Protein AF-A0A7C9FBE6-F1 (afdb_monomer)

Radius of gyration: 17.7 Å; Cα contacts (8 Å, |Δi|>4): 131; chains: 1; bounding box: 49×20×44 Å

pLDDT: mean 94.02, std 6.05, range [54.59, 97.69]

Sequence (107 aa):
MNYTTMEVFAGTSFEKAAAKAKGLAAQTNGTVEFRFNGVTVRVLDDTDLDHLHRDYNNQSYLGWKIVGPRPMPAYPPSLQRKLDKAKLDRQKIREQEYAEYLARTYL

Structure (mmCIF, N/CA/C/O backbone):
data_AF-A0A7C9FBE6-F1
#
_entry.id   AF-A0A7C9FBE6-F1
#
loop_
_atom_site.group_PDB
_atom_site.id
_atom_site.type_symbol
_atom_site.label_atom_id
_atom_site.label_alt_id
_atom_site.label_comp_id
_atom_site.label_asym_id
_atom_site.label_entity_id
_atom_site.label_seq_id
_atom_site.pdbx_PDB_ins_code
_atom_site.Cartn_x
_atom_site.Cartn_y
_atom_site.Cartn_z
_atom_site.occupancy
_atom_site.B_iso_or_equiv
_atom_site.auth_seq_id
_atom_site.auth_comp_id
_atom_site.auth_asym_id
_atom_site.auth_atom_id
_atom_site.pdbx_PDB_model_num
ATOM 1 N N . MET A 1 1 ? -17.009 11.138 13.372 1.00 61.66 1 MET A N 1
ATOM 2 C CA . MET A 1 1 ? -15.972 10.085 13.316 1.00 61.66 1 MET A CA 1
ATOM 3 C C . MET A 1 1 ? -14.750 10.611 14.036 1.00 61.66 1 MET A C 1
ATOM 5 O O . MET A 1 1 ? -14.288 11.685 13.669 1.00 61.66 1 MET A O 1
ATOM 9 N N . ASN A 1 2 ? -14.277 9.906 15.063 1.00 78.00 2 ASN A N 1
ATOM 10 C CA . ASN A 1 2 ? -13.028 10.253 15.737 1.00 78.00 2 ASN A CA 1
ATOM 11 C C . ASN A 1 2 ? -11.856 9.853 14.838 1.00 78.00 2 ASN A C 1
ATOM 13 O O . ASN A 1 2 ? -11.802 8.713 14.375 1.00 78.00 2 ASN A O 1
ATOM 17 N N . TYR A 1 3 ? -10.955 10.797 14.576 1.00 82.69 3 TYR A N 1
ATOM 18 C CA . TYR A 1 3 ? -9.724 10.568 13.827 1.00 82.69 3 TYR A CA 1
ATOM 19 C C . TYR A 1 3 ? -8.539 10.723 14.770 1.00 82.69 3 TYR A C 1
ATOM 21 O O . TYR A 1 3 ? -8.416 11.735 15.459 1.00 82.69 3 TYR A O 1
ATOM 29 N N . THR A 1 4 ? -7.670 9.719 14.798 1.00 91.81 4 THR A N 1
ATOM 30 C CA . THR A 1 4 ? -6.447 9.739 15.602 1.00 91.81 4 THR A CA 1
ATOM 31 C C . THR A 1 4 ? -5.255 9.517 14.690 1.00 91.81 4 THR A C 1
ATOM 33 O O . THR A 1 4 ? -5.201 8.531 13.961 1.00 91.81 4 THR A O 1
ATOM 36 N N . THR A 1 5 ? -4.284 10.420 14.733 1.00 93.94 5 THR A N 1
ATOM 37 C CA . THR A 1 5 ? -3.034 10.246 13.990 1.00 93.94 5 THR A CA 1
ATOM 38 C C . THR A 1 5 ? -2.036 9.485 14.852 1.00 93.94 5 THR A C 1
ATOM 40 O O . THR A 1 5 ? -1.843 9.816 16.020 1.00 93.94 5 THR A O 1
ATOM 43 N N . MET A 1 6 ? -1.396 8.468 14.282 1.00 94.81 6 MET A N 1
ATOM 44 C CA . MET A 1 6 ? -0.332 7.702 14.923 1.00 94.81 6 MET A CA 1
ATOM 45 C C . MET A 1 6 ? 0.995 7.957 14.204 1.00 94.81 6 MET A C 1
ATOM 47 O O . MET A 1 6 ? 1.093 7.831 12.983 1.00 94.81 6 MET A O 1
ATOM 51 N N . GLU A 1 7 ? 2.037 8.270 14.970 1.00 93.88 7 GLU A N 1
ATOM 52 C CA . GLU A 1 7 ? 3.398 8.358 14.446 1.00 93.88 7 GLU A CA 1
ATOM 53 C C . GLU A 1 7 ? 4.023 6.966 14.288 1.00 93.88 7 GLU A C 1
ATOM 55 O O . GLU A 1 7 ? 3.856 6.082 15.137 1.00 93.88 7 GLU A O 1
ATOM 60 N N . VAL A 1 8 ? 4.769 6.777 13.197 1.00 93.31 8 VAL A N 1
ATOM 61 C CA . VAL A 1 8 ? 5.537 5.556 12.938 1.00 93.31 8 VAL A CA 1
ATOM 62 C C . VAL A 1 8 ? 7.018 5.887 12.961 1.00 93.31 8 VAL A C 1
ATOM 64 O O . VAL A 1 8 ? 7.503 6.680 12.156 1.00 93.31 8 VAL A O 1
ATOM 67 N N . PHE A 1 9 ? 7.740 5.248 13.876 1.00 89.31 9 PHE A N 1
ATOM 68 C CA . PHE A 1 9 ? 9.181 5.418 14.004 1.00 89.31 9 PHE A CA 1
ATOM 69 C C . PHE A 1 9 ? 9.937 4.645 12.922 1.00 89.31 9 PHE A C 1
ATOM 71 O O . PHE A 1 9 ? 9.510 3.568 12.487 1.00 89.31 9 PHE A O 1
ATOM 78 N N . ALA A 1 10 ? 11.101 5.171 12.537 1.00 87.56 10 ALA A N 1
ATOM 79 C CA . ALA A 1 10 ? 12.020 4.492 11.632 1.00 87.56 10 ALA A CA 1
ATOM 80 C C . ALA A 1 10 ? 12.369 3.083 12.150 1.00 87.56 10 ALA A C 1
ATOM 82 O O . ALA A 1 10 ? 12.531 2.871 13.350 1.00 87.56 10 ALA A O 1
ATOM 83 N N . GLY A 1 11 ? 12.453 2.110 11.240 1.00 89.19 11 GLY A N 1
ATOM 84 C CA . GLY A 1 11 ? 12.700 0.702 11.578 1.00 89.19 11 GLY A CA 1
ATOM 85 C C . GLY A 1 11 ? 11.454 -0.096 11.987 1.00 89.19 11 GLY A C 1
ATOM 86 O O . GLY A 1 11 ? 11.538 -1.314 12.146 1.00 89.19 11 GLY A O 1
ATOM 87 N N . THR A 1 12 ? 10.285 0.539 12.112 1.00 94.62 12 THR A N 1
ATOM 88 C CA . THR A 1 12 ? 9.019 -0.181 12.323 1.00 94.62 12 THR A CA 1
ATOM 89 C C . THR A 1 12 ? 8.571 -0.844 11.020 1.00 94.62 12 THR A C 1
ATOM 91 O O . THR A 1 12 ? 8.510 -0.184 9.984 1.00 94.62 12 THR A O 1
ATOM 94 N N . SER A 1 13 ? 8.232 -2.137 11.060 1.00 96.19 13 SER A N 1
ATOM 95 C CA . SER A 1 13 ? 7.643 -2.819 9.899 1.00 96.19 13 SER A CA 1
ATOM 96 C C . SER A 1 13 ? 6.196 -2.374 9.671 1.00 96.19 13 SER A C 1
ATOM 98 O O . SER A 1 13 ? 5.523 -1.909 10.599 1.00 96.19 13 SER A O 1
ATOM 100 N N . PHE A 1 14 ? 5.703 -2.528 8.442 1.00 96.44 14 PHE A N 1
ATOM 101 C CA . PHE A 1 14 ? 4.336 -2.142 8.098 1.00 96.44 14 PHE A CA 1
ATOM 102 C C . PHE A 1 14 ? 3.309 -2.897 8.951 1.00 96.44 14 PHE A C 1
ATOM 104 O O . PHE A 1 14 ? 2.386 -2.292 9.490 1.00 96.44 14 PHE A O 1
ATOM 111 N N . GLU A 1 15 ? 3.504 -4.201 9.137 1.00 96.81 15 GLU A N 1
ATOM 112 C CA . GLU A 1 15 ? 2.595 -5.075 9.878 1.00 96.81 15 GLU A CA 1
ATOM 113 C C . GLU A 1 15 ? 2.496 -4.656 11.346 1.00 96.81 15 GLU A C 1
ATOM 115 O O . GLU A 1 15 ? 1.400 -4.566 11.897 1.00 96.81 15 GLU A O 1
ATOM 120 N N . LYS A 1 16 ? 3.634 -4.322 11.973 1.00 96.75 16 LYS A N 1
ATOM 121 C CA . LYS A 1 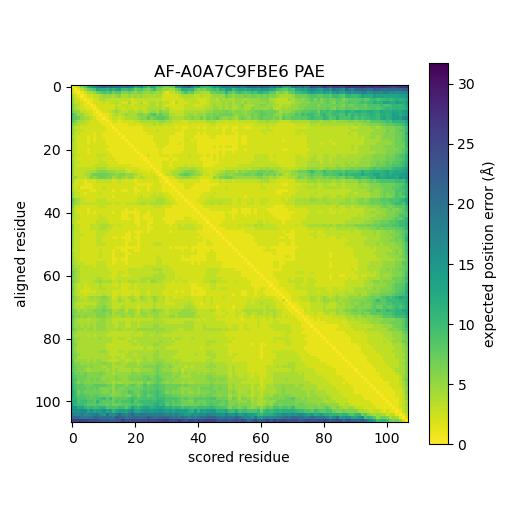16 ? 3.666 -3.822 13.355 1.00 96.75 16 LYS A CA 1
ATOM 122 C C . LYS A 1 16 ? 2.944 -2.484 13.485 1.00 96.75 16 LYS A C 1
ATOM 124 O O . LYS A 1 16 ? 2.182 -2.297 14.435 1.00 96.75 16 LYS A O 1
ATOM 129 N N . ALA A 1 17 ? 3.163 -1.564 12.544 1.00 97.19 17 ALA A N 1
ATOM 130 C CA . ALA A 1 17 ? 2.471 -0.278 12.529 1.00 97.19 17 ALA A CA 1
ATOM 131 C C . ALA A 1 17 ? 0.953 -0.466 12.355 1.00 97.19 17 ALA A C 1
ATOM 133 O O . ALA A 1 17 ? 0.173 0.075 13.136 1.00 97.19 17 ALA A O 1
ATOM 134 N N . ALA A 1 18 ? 0.530 -1.293 11.398 1.00 97.38 18 ALA A N 1
ATOM 135 C CA . ALA A 1 18 ? -0.879 -1.559 11.128 1.00 97.38 18 ALA A CA 1
ATOM 136 C C . ALA A 1 18 ? -1.588 -2.247 12.310 1.00 97.38 18 ALA A C 1
ATOM 138 O O . ALA A 1 18 ? -2.682 -1.833 12.693 1.00 97.38 18 ALA A O 1
ATOM 139 N N . ALA A 1 19 ? -0.947 -3.233 12.946 1.00 97.44 19 ALA A N 1
ATOM 140 C CA . ALA A 1 19 ? -1.481 -3.895 14.137 1.00 97.44 19 ALA A CA 1
ATOM 141 C C . ALA A 1 19 ? -1.636 -2.923 15.318 1.00 97.44 19 ALA A C 1
ATOM 143 O O . ALA A 1 19 ? -2.671 -2.916 15.987 1.00 97.44 19 ALA A O 1
ATOM 144 N N . LYS A 1 20 ? -0.641 -2.052 15.543 1.00 96.62 20 LYS A N 1
ATOM 145 C CA . LYS A 1 20 ? -0.717 -1.007 16.573 1.00 96.62 20 LYS A CA 1
ATOM 146 C C . LYS A 1 20 ? -1.855 -0.022 16.291 1.00 96.62 20 LYS A C 1
ATOM 148 O O . LYS A 1 20 ? -2.617 0.296 17.202 1.00 96.62 20 LYS A O 1
ATOM 153 N N . ALA A 1 21 ? -2.004 0.416 15.041 1.00 96.88 21 ALA A N 1
ATOM 154 C CA . ALA A 1 21 ? -3.084 1.308 14.629 1.00 96.88 21 ALA A CA 1
ATOM 155 C C . ALA A 1 21 ? -4.467 0.677 14.847 1.00 96.88 21 ALA A C 1
ATOM 157 O O . ALA A 1 21 ? -5.357 1.341 15.366 1.00 96.88 21 ALA A O 1
ATOM 158 N N . LYS A 1 22 ? -4.632 -0.614 14.534 1.00 96.75 22 LYS A N 1
ATOM 159 C CA . LYS A 1 22 ? -5.877 -1.357 14.784 1.00 96.75 22 LYS A CA 1
ATOM 160 C C . LYS A 1 22 ? -6.217 -1.437 16.274 1.00 96.75 22 LYS A C 1
ATOM 162 O O . LYS A 1 22 ? -7.356 -1.192 16.659 1.00 96.75 22 LYS A O 1
ATOM 167 N N . GLY A 1 23 ? -5.221 -1.712 17.119 1.00 95.88 23 GLY A N 1
ATOM 168 C CA . GLY A 1 23 ? -5.395 -1.707 18.575 1.00 95.88 23 GLY A CA 1
ATOM 169 C C . GLY A 1 23 ? -5.833 -0.342 19.116 1.00 95.88 23 GLY A C 1
ATOM 170 O O . GLY A 1 23 ? -6.729 -0.272 19.952 1.00 95.88 23 GLY A O 1
ATOM 171 N N . LEU A 1 24 ? -5.255 0.747 18.601 1.00 95.56 24 LEU A N 1
ATOM 172 C CA . LEU A 1 24 ? -5.663 2.112 18.955 1.00 95.56 24 LEU A CA 1
ATOM 173 C C . LEU A 1 24 ? -7.071 2.450 18.444 1.00 95.56 24 LEU A C 1
ATOM 175 O O . LEU A 1 24 ? -7.842 3.067 19.173 1.00 95.56 24 LEU A O 1
ATOM 179 N N . ALA A 1 25 ? -7.426 2.017 17.232 1.00 95.44 25 ALA A N 1
ATOM 180 C CA . ALA A 1 25 ? -8.750 2.234 16.649 1.00 95.44 25 ALA A CA 1
ATOM 181 C C . ALA A 1 25 ? -9.860 1.587 17.493 1.00 95.44 25 ALA A C 1
ATOM 183 O O . ALA A 1 25 ? -10.896 2.209 17.727 1.00 95.44 25 ALA A O 1
ATOM 184 N N . ALA A 1 26 ? -9.605 0.385 18.023 1.00 94.25 26 ALA A N 1
ATOM 185 C CA . ALA A 1 26 ? -10.513 -0.302 18.940 1.00 94.25 26 ALA A CA 1
ATOM 186 C C . ALA A 1 26 ? -10.695 0.447 20.274 1.00 94.25 26 ALA A C 1
ATOM 188 O O . ALA A 1 26 ? -11.784 0.444 20.841 1.00 94.25 26 ALA A O 1
ATOM 189 N N . GLN A 1 27 ? -9.653 1.122 20.774 1.00 93.31 27 GLN A N 1
ATOM 190 C CA . GLN A 1 27 ? -9.724 1.902 22.017 1.00 93.31 27 GLN A CA 1
ATOM 191 C C . GLN A 1 27 ? -10.476 3.225 21.842 1.00 93.31 27 GLN A C 1
ATOM 193 O O . GLN A 1 27 ? -11.203 3.647 22.738 1.00 93.31 27 GLN A O 1
ATOM 198 N N . THR A 1 28 ? -10.293 3.896 20.704 1.00 90.19 28 THR A N 1
ATOM 199 C CA . THR A 1 28 ? -10.881 5.221 20.445 1.00 90.19 28 THR A CA 1
ATOM 200 C C . THR A 1 28 ? -12.238 5.161 19.746 1.00 90.19 28 THR A C 1
ATOM 202 O O . THR A 1 28 ? -12.865 6.210 19.556 1.00 90.19 28 THR A O 1
ATOM 205 N N . ASN A 1 29 ? -12.690 3.955 19.371 1.00 88.25 29 ASN A N 1
ATOM 206 C CA . ASN A 1 29 ? -13.869 3.709 18.540 1.00 88.25 29 ASN A CA 1
ATOM 207 C C . ASN A 1 29 ? -13.875 4.630 17.302 1.00 88.25 29 ASN A C 1
ATOM 209 O O . ASN A 1 29 ? -14.816 5.390 17.047 1.00 88.25 29 ASN A O 1
ATOM 213 N N . GLY A 1 30 ? -12.742 4.652 16.597 1.00 92.31 30 GLY A N 1
ATOM 214 C CA . GLY A 1 30 ? -12.442 5.642 15.568 1.00 92.31 30 GLY A CA 1
ATOM 215 C C . GLY A 1 30 ? -11.524 5.119 14.472 1.00 92.31 30 GLY A C 1
ATOM 216 O O . GLY A 1 30 ? -11.142 3.954 14.441 1.00 92.31 30 GLY A O 1
ATOM 217 N N . THR A 1 31 ? -11.173 5.999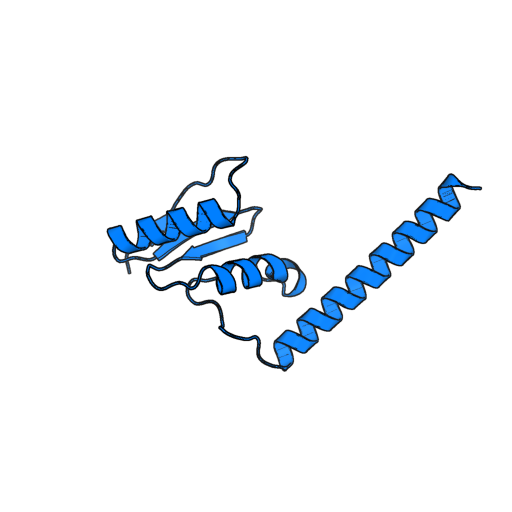 13.537 1.00 95.56 31 THR A N 1
ATOM 218 C CA . THR A 1 31 ? -10.193 5.702 12.488 1.00 95.56 31 THR A CA 1
ATOM 219 C C . THR A 1 31 ? -8.823 6.198 12.919 1.00 95.56 31 THR A C 1
ATOM 221 O O . THR A 1 31 ? -8.652 7.377 13.237 1.00 95.56 31 THR A O 1
ATOM 224 N N . VAL A 1 32 ? -7.835 5.311 12.880 1.00 97.00 32 VAL A N 1
ATOM 225 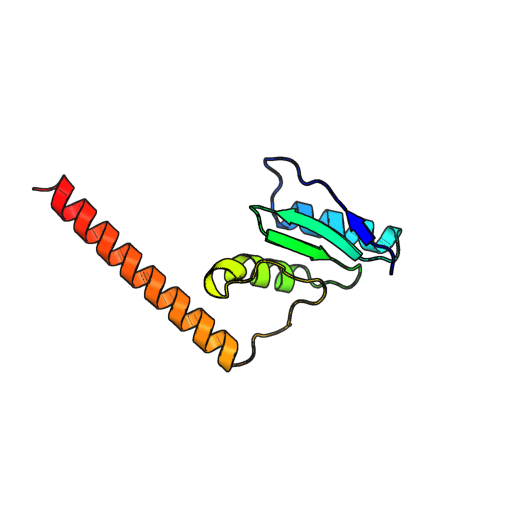C CA . VAL A 1 32 ? -6.433 5.669 13.076 1.00 97.00 32 VAL A CA 1
ATOM 226 C C . VAL A 1 32 ? -5.770 5.857 11.721 1.00 97.00 32 VAL A C 1
ATOM 228 O O . VAL A 1 32 ? -5.898 5.013 10.833 1.00 97.00 32 VAL A O 1
ATOM 231 N N . GLU A 1 33 ? -5.060 6.966 11.555 1.00 97.25 33 GLU A N 1
ATOM 232 C CA . GLU A 1 33 ? -4.290 7.272 10.354 1.00 97.25 33 GLU A CA 1
ATOM 233 C C . GLU A 1 33 ? -2.798 7.333 10.685 1.00 97.25 33 GLU A C 1
ATOM 235 O O . GLU A 1 33 ? -2.394 7.908 11.694 1.00 97.25 33 GLU A O 1
ATOM 240 N N . PHE A 1 34 ? -1.962 6.757 9.826 1.00 96.75 34 PHE A N 1
ATOM 241 C CA . PHE A 1 34 ? -0.515 6.916 9.907 1.00 96.75 34 PHE A CA 1
ATOM 242 C C . PHE A 1 34 ? 0.113 7.017 8.523 1.00 96.75 34 PHE A C 1
ATOM 244 O O . PHE A 1 34 ? -0.463 6.591 7.522 1.00 96.75 34 PHE A O 1
ATOM 251 N N . ARG A 1 35 ? 1.323 7.574 8.457 1.00 96.50 35 ARG A N 1
ATOM 252 C CA . ARG A 1 35 ? 2.089 7.669 7.213 1.00 96.50 35 ARG A CA 1
ATOM 253 C C . ARG A 1 35 ? 3.210 6.639 7.208 1.00 96.50 35 ARG A C 1
ATOM 255 O O . ARG A 1 35 ? 3.985 6.567 8.155 1.00 96.50 35 ARG A O 1
ATOM 262 N N . PHE A 1 36 ? 3.317 5.868 6.130 1.00 95.81 36 PHE A N 1
ATOM 263 C CA . PHE A 1 36 ? 4.327 4.823 5.978 1.00 95.81 36 PHE A CA 1
ATOM 264 C C . PHE A 1 36 ? 4.957 4.892 4.587 1.00 95.81 36 PHE A C 1
ATOM 266 O O . PHE A 1 36 ? 4.271 4.729 3.577 1.00 95.81 36 PHE A O 1
ATOM 273 N N . ASN A 1 37 ? 6.260 5.184 4.518 1.00 92.31 37 ASN A N 1
ATOM 274 C CA . ASN A 1 37 ? 7.002 5.385 3.263 1.00 92.31 37 ASN A CA 1
ATOM 275 C C . ASN A 1 37 ? 6.280 6.320 2.270 1.00 92.31 37 ASN A C 1
ATOM 277 O O . ASN A 1 37 ? 6.178 6.043 1.076 1.00 92.31 37 ASN A O 1
ATOM 281 N N . GLY A 1 38 ? 5.723 7.421 2.781 1.00 91.31 38 GLY A N 1
ATOM 282 C CA . GLY A 1 38 ? 5.022 8.424 1.976 1.00 91.31 38 GLY A CA 1
ATOM 283 C C . GLY A 1 38 ? 3.565 8.099 1.623 1.00 91.31 38 GLY A C 1
ATOM 284 O O . GLY A 1 38 ? 2.905 8.975 1.065 1.00 91.31 38 GLY A O 1
ATOM 285 N N . VAL A 1 39 ? 3.052 6.919 1.985 1.00 96.19 39 VAL A N 1
ATOM 286 C CA . VAL A 1 39 ? 1.653 6.497 1.791 1.00 96.19 39 VAL A CA 1
ATOM 287 C C . VAL A 1 39 ? 0.859 6.721 3.074 1.00 96.19 39 VAL A C 1
ATOM 289 O O . VAL A 1 39 ? 1.340 6.400 4.160 1.00 96.19 39 VAL A O 1
ATOM 292 N N . THR A 1 40 ? -0.351 7.258 2.959 1.00 97.25 40 THR A N 1
ATOM 293 C CA . THR A 1 40 ? -1.280 7.378 4.087 1.00 97.25 40 THR A CA 1
ATOM 294 C C . THR A 1 40 ? -2.043 6.069 4.268 1.00 97.25 40 THR A C 1
ATOM 296 O O . THR A 1 40 ? -2.636 5.545 3.327 1.00 97.25 40 THR A O 1
ATOM 299 N N . VAL A 1 41 ? -2.049 5.537 5.481 1.00 97.50 41 VAL A N 1
ATOM 300 C CA . VAL A 1 41 ? -2.703 4.280 5.836 1.00 97.50 41 VAL A CA 1
ATOM 301 C C . VAL A 1 41 ? -3.777 4.585 6.861 1.00 97.50 41 VAL A C 1
ATOM 303 O O . VAL A 1 41 ? -3.495 5.202 7.886 1.00 97.50 41 VAL A O 1
ATOM 306 N N . ARG A 1 42 ? -5.005 4.157 6.584 1.00 97.50 42 ARG A N 1
ATOM 307 C CA . ARG A 1 42 ? -6.140 4.281 7.501 1.00 97.50 42 ARG A CA 1
ATOM 308 C C . ARG A 1 42 ? -6.525 2.910 8.019 1.00 97.50 42 ARG A C 1
ATOM 310 O O . ARG A 1 42 ? -6.545 1.953 7.250 1.00 97.50 42 ARG A O 1
ATOM 317 N N . VAL A 1 43 ? -6.846 2.829 9.302 1.00 97.31 43 VAL A N 1
ATOM 318 C CA . VAL A 1 43 ? -7.177 1.581 9.990 1.00 97.31 43 VAL A CA 1
ATOM 319 C C . VAL A 1 43 ? -8.354 1.820 10.936 1.00 97.31 43 VAL A C 1
ATOM 321 O O . VAL A 1 43 ? -8.376 2.800 11.677 1.00 97.31 43 VAL A O 1
ATOM 324 N N . LEU A 1 44 ? -9.337 0.932 10.874 1.00 96.75 44 LEU A N 1
ATOM 325 C CA . LEU A 1 44 ? -10.443 0.767 11.813 1.00 96.75 44 LEU A CA 1
ATOM 326 C C . LEU A 1 44 ? -10.182 -0.465 12.691 1.00 96.75 44 LEU A C 1
ATOM 328 O O . LEU A 1 44 ? -9.288 -1.269 12.418 1.00 96.75 44 LEU A O 1
ATOM 332 N N . ASP A 1 45 ? -10.989 -0.633 13.732 1.00 95.69 45 ASP A N 1
ATOM 333 C CA . ASP A 1 45 ? -10.986 -1.817 14.593 1.00 95.69 45 ASP A CA 1
ATOM 334 C C . ASP A 1 45 ? -11.360 -3.107 13.837 1.00 95.69 45 ASP A C 1
ATOM 336 O O . ASP A 1 45 ? -10.843 -4.179 14.152 1.00 95.69 45 ASP A O 1
ATOM 340 N N . ASP A 1 46 ? -12.192 -2.995 12.799 1.00 95.62 46 ASP A N 1
ATOM 341 C CA . ASP A 1 46 ? -12.642 -4.086 11.930 1.00 95.62 46 ASP A CA 1
ATOM 342 C C . ASP A 1 46 ? -11.753 -4.310 10.690 1.00 95.62 46 ASP A C 1
ATOM 344 O O . ASP A 1 46 ? -11.980 -5.253 9.931 1.00 95.62 46 ASP A O 1
ATOM 348 N N . THR A 1 47 ? -10.707 -3.500 10.479 1.00 96.88 47 THR A N 1
ATOM 349 C CA . THR A 1 47 ? -9.871 -3.591 9.272 1.00 96.88 47 THR A CA 1
ATOM 350 C C . THR A 1 47 ? -9.150 -4.9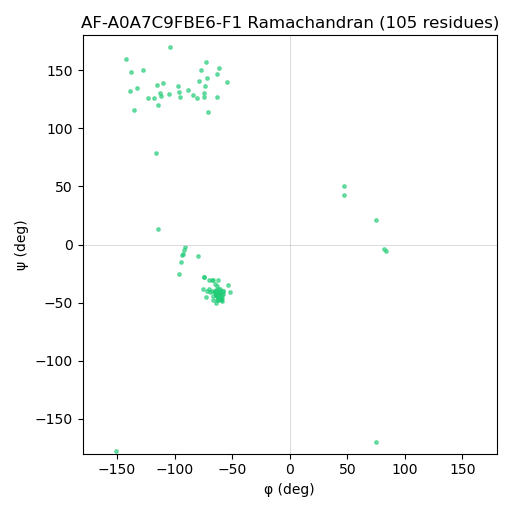34 9.176 1.00 96.88 47 THR A C 1
ATOM 352 O O . THR A 1 47 ? -8.405 -5.334 10.075 1.00 96.88 47 THR A O 1
ATOM 355 N N . ASP A 1 48 ? -9.301 -5.606 8.038 1.00 97.44 48 ASP A N 1
ATOM 356 C CA . ASP A 1 48 ? -8.515 -6.786 7.689 1.00 97.44 48 ASP A CA 1
ATOM 357 C C . ASP A 1 48 ? -7.064 -6.387 7.366 1.00 97.44 48 ASP A C 1
ATOM 359 O O . ASP A 1 48 ? -6.800 -5.657 6.4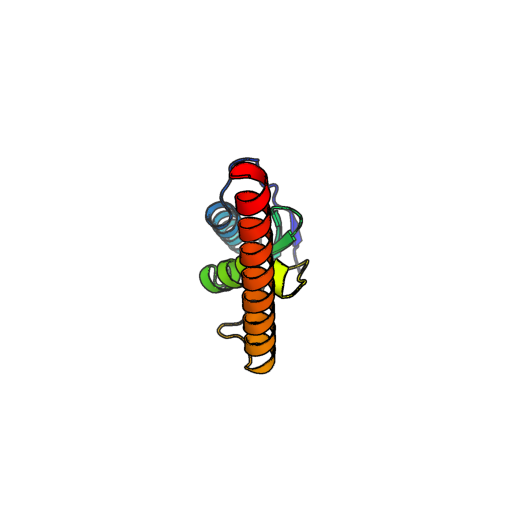06 1.00 97.44 48 ASP A O 1
ATOM 363 N N . LEU A 1 49 ? -6.122 -6.833 8.202 1.00 97.19 49 LEU A N 1
ATOM 364 C CA . LEU A 1 49 ? -4.717 -6.437 8.096 1.00 97.19 49 LEU A CA 1
ATOM 365 C C . LEU A 1 49 ? -3.997 -7.115 6.925 1.00 97.19 49 LEU A C 1
ATOM 367 O O . LEU A 1 49 ? -3.085 -6.510 6.360 1.00 97.19 49 LEU A O 1
ATOM 371 N N . ASP A 1 50 ? -4.423 -8.311 6.521 1.00 97.00 50 ASP A N 1
ATOM 372 C CA . ASP A 1 50 ? -3.810 -9.041 5.411 1.00 97.00 50 ASP A CA 1
ATOM 373 C C . ASP A 1 50 ? -4.183 -8.381 4.083 1.00 97.00 50 ASP A C 1
ATOM 375 O O . ASP A 1 50 ? -3.320 -8.092 3.244 1.00 97.00 50 ASP A O 1
ATOM 379 N N . HIS A 1 51 ? -5.461 -8.032 3.919 1.00 97.50 51 HIS A N 1
ATOM 380 C CA . HIS A 1 51 ? -5.915 -7.261 2.765 1.00 97.50 51 HIS A CA 1
ATOM 381 C C . HIS A 1 51 ? -5.292 -5.861 2.737 1.00 97.50 51 HIS A C 1
ATOM 383 O O . HIS A 1 51 ? -4.887 -5.392 1.670 1.00 97.50 51 HIS A O 1
ATOM 389 N N . LEU A 1 52 ? -5.150 -5.206 3.894 1.00 97.69 52 LEU A N 1
ATOM 390 C CA . LEU A 1 52 ? -4.488 -3.905 3.986 1.00 97.69 52 LEU A CA 1
ATOM 391 C C . LEU A 1 52 ? -3.017 -3.989 3.561 1.00 97.69 52 LEU A C 1
ATOM 393 O O . LEU A 1 52 ? -2.543 -3.137 2.809 1.00 97.69 52 LEU A O 1
ATOM 397 N N . HIS A 1 53 ? -2.297 -5.018 4.013 1.00 97.06 53 HIS A N 1
ATOM 398 C CA . HIS A 1 53 ? -0.903 -5.228 3.643 1.00 97.06 53 HIS A CA 1
ATOM 399 C C . HIS A 1 53 ? -0.754 -5.510 2.144 1.00 97.06 53 HIS A C 1
ATOM 401 O O . HIS A 1 53 ? 0.121 -4.942 1.486 1.00 97.06 53 HIS A O 1
ATOM 407 N N . ARG A 1 54 ? -1.654 -6.310 1.561 1.00 96.62 54 ARG A N 1
ATOM 408 C CA . ARG A 1 54 ? -1.710 -6.527 0.110 1.00 96.62 54 ARG A CA 1
ATOM 409 C C . ARG A 1 54 ? -1.930 -5.216 -0.652 1.00 96.62 54 ARG A C 1
ATOM 411 O O . ARG A 1 54 ? -1.232 -4.959 -1.634 1.00 96.62 54 ARG A O 1
ATOM 418 N N . ASP A 1 55 ? -2.871 -4.388 -0.206 1.00 96.50 55 ASP A N 1
ATOM 419 C CA . ASP A 1 55 ? -3.172 -3.089 -0.817 1.00 96.50 55 ASP A CA 1
ATOM 420 C C . ASP A 1 55 ? -1.983 -2.131 -0.716 1.00 96.50 55 ASP A C 1
ATOM 422 O O . ASP A 1 55 ? -1.619 -1.498 -1.709 1.00 96.50 55 ASP A O 1
ATOM 426 N N . TYR A 1 56 ? -1.308 -2.096 0.435 1.00 96.62 56 TYR A N 1
ATOM 427 C CA . TYR A 1 56 ? -0.066 -1.349 0.605 1.00 96.62 56 TYR A CA 1
ATOM 428 C C . TYR A 1 56 ? 1.038 -1.835 -0.345 1.00 96.62 56 TYR A C 1
ATOM 430 O O . TYR A 1 56 ? 1.678 -1.021 -1.002 1.00 96.62 56 TYR A O 1
ATOM 438 N N . ASN A 1 57 ? 1.236 -3.144 -0.502 1.00 95.69 57 ASN A N 1
ATOM 439 C CA . ASN A 1 57 ? 2.269 -3.675 -1.398 1.00 95.69 57 ASN A CA 1
ATOM 440 C C . ASN A 1 57 ? 1.986 -3.381 -2.878 1.00 95.69 57 ASN A C 1
ATOM 442 O O . ASN A 1 57 ? 2.909 -3.184 -3.674 1.00 95.69 57 ASN A O 1
ATOM 446 N N . ASN A 1 58 ? 0.710 -3.305 -3.256 1.00 96.31 58 ASN A N 1
ATOM 447 C CA . ASN A 1 58 ? 0.303 -3.021 -4.629 1.00 96.31 58 ASN A CA 1
ATOM 448 C C . ASN A 1 58 ? 0.071 -1.526 -4.913 1.00 96.31 58 ASN A C 1
ATOM 450 O O . ASN A 1 58 ? -0.074 -1.162 -6.081 1.00 96.31 58 ASN A O 1
ATOM 454 N N . GLN A 1 59 ? 0.090 -0.653 -3.895 1.00 95.88 59 GLN A N 1
ATOM 455 C CA . GLN A 1 59 ? -0.236 0.775 -4.030 1.00 95.88 59 GLN A CA 1
ATOM 456 C C . GLN A 1 59 ? 0.548 1.460 -5.150 1.00 95.88 59 GLN A C 1
ATOM 458 O O . GLN A 1 59 ? -0.020 2.228 -5.919 1.00 95.88 59 GLN A O 1
ATOM 463 N N . SER A 1 60 ? 1.837 1.1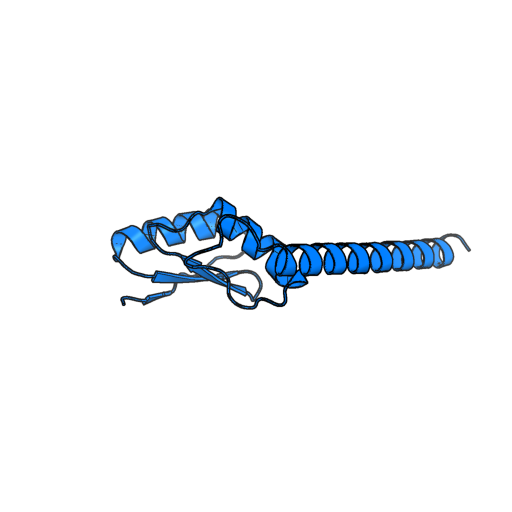31 -5.290 1.00 94.88 60 SER A N 1
ATOM 464 C CA . SER A 1 60 ? 2.728 1.803 -6.241 1.00 94.88 60 SER A CA 1
ATOM 465 C C . SER A 1 60 ? 2.373 1.463 -7.687 1.00 94.88 60 SER A C 1
ATOM 467 O O . SER A 1 60 ? 2.375 2.343 -8.542 1.00 94.88 60 SER A O 1
ATOM 469 N N . TYR A 1 61 ? 1.984 0.212 -7.944 1.00 94.81 61 TYR A N 1
ATOM 470 C CA . TYR A 1 61 ? 1.501 -0.242 -9.249 1.00 94.81 61 TYR A CA 1
ATOM 471 C C . TYR A 1 61 ? 0.129 0.344 -9.595 1.00 94.81 61 TYR A C 1
ATOM 473 O O . TYR A 1 61 ? -0.190 0.551 -10.764 1.00 94.81 61 TYR A O 1
ATOM 481 N N . LEU A 1 62 ? -0.696 0.606 -8.579 1.00 93.50 62 LEU A N 1
ATOM 482 C CA . LEU A 1 62 ? -2.054 1.123 -8.747 1.00 93.50 62 LEU A CA 1
ATOM 483 C C . LEU A 1 62 ? -2.138 2.656 -8.667 1.00 93.50 62 LEU A C 1
ATOM 485 O O . LEU A 1 62 ? -3.174 3.222 -9.022 1.00 93.50 62 LEU A O 1
ATOM 489 N N . GLY A 1 63 ? -1.050 3.323 -8.272 1.00 93.69 63 GLY A N 1
ATOM 490 C CA . GLY A 1 63 ? -0.967 4.772 -8.092 1.00 93.69 63 GLY A CA 1
ATOM 491 C C . GLY A 1 63 ? -1.665 5.283 -6.828 1.00 93.69 63 GLY A C 1
ATOM 492 O O . GLY A 1 63 ? -2.042 6.453 -6.766 1.00 93.69 63 GLY A O 1
ATOM 493 N N . TRP A 1 64 ? -1.879 4.429 -5.829 1.00 95.00 64 TRP A N 1
ATOM 494 C CA . TRP A 1 64 ? -2.608 4.786 -4.614 1.00 95.00 64 TRP A CA 1
ATOM 495 C C . TRP A 1 64 ? -1.723 5.542 -3.622 1.00 95.00 64 TRP A C 1
ATOM 497 O O . TRP A 1 64 ? -0.666 5.074 -3.223 1.00 95.00 64 TRP A O 1
ATOM 507 N N . LYS A 1 65 ? -2.174 6.721 -3.182 1.00 96.44 65 LYS A N 1
ATOM 508 C CA . LYS A 1 65 ? -1.515 7.490 -2.107 1.00 96.44 65 LYS A CA 1
ATOM 509 C C . LYS A 1 65 ? -2.107 7.226 -0.727 1.00 96.44 65 LYS A C 1
ATOM 511 O O . LYS A 1 65 ? -1.487 7.575 0.275 1.00 96.44 65 LYS A O 1
ATOM 516 N N . ILE A 1 66 ? -3.288 6.616 -0.695 1.00 96.44 66 ILE A N 1
ATOM 517 C CA . ILE A 1 66 ? -4.036 6.286 0.512 1.00 96.44 66 ILE A CA 1
ATOM 518 C C . ILE A 1 66 ? -4.493 4.831 0.400 1.00 96.44 66 ILE A C 1
ATOM 520 O O . ILE A 1 66 ? -4.982 4.434 -0.658 1.00 96.44 66 ILE A O 1
ATOM 524 N N . VAL A 1 67 ? -4.341 4.055 1.473 1.00 96.38 67 VAL A N 1
ATOM 525 C CA . VAL A 1 67 ? -4.837 2.674 1.584 1.00 96.38 67 VAL A CA 1
ATOM 526 C C . VAL A 1 67 ? -5.676 2.495 2.854 1.00 96.38 67 VAL A C 1
ATOM 528 O O . VAL A 1 67 ? -5.455 3.180 3.856 1.00 96.38 67 VAL A O 1
ATOM 531 N N . GLY A 1 68 ? -6.647 1.578 2.808 1.00 95.38 68 GLY A N 1
ATOM 532 C CA . GLY A 1 68 ? -7.631 1.382 3.877 1.00 95.38 68 GLY A CA 1
ATOM 533 C C . GLY A 1 68 ? -8.711 2.480 3.920 1.00 95.38 68 GLY A C 1
ATOM 534 O O . GLY A 1 68 ? -8.824 3.280 2.989 1.00 95.38 68 GLY A O 1
ATOM 535 N N . PRO A 1 69 ? -9.546 2.534 4.973 1.00 94.88 69 PRO A N 1
ATOM 536 C CA . PRO A 1 69 ? -9.598 1.612 6.112 1.00 94.88 69 PRO A CA 1
ATOM 537 C C . PRO A 1 69 ? -10.333 0.299 5.830 1.00 94.88 69 PRO A C 1
ATOM 539 O O . PRO A 1 69 ? -10.268 -0.626 6.631 1.00 94.88 69 PRO A O 1
ATOM 542 N N . ARG A 1 70 ? -11.015 0.190 4.688 1.00 94.50 70 ARG A N 1
ATOM 543 C CA . ARG A 1 70 ? -11.738 -1.018 4.275 1.00 94.50 70 ARG A CA 1
ATOM 544 C C . ARG A 1 70 ? -11.120 -1.584 3.001 1.00 94.50 70 ARG A C 1
ATOM 546 O O . ARG A 1 70 ? -11.619 -1.297 1.912 1.00 94.50 70 ARG A O 1
ATOM 553 N N . PRO A 1 71 ? -9.991 -2.302 3.116 1.00 94.19 71 PRO A N 1
ATOM 554 C CA . PRO A 1 71 ? -9.365 -2.936 1.966 1.00 94.19 71 PRO A CA 1
ATOM 555 C C . PRO A 1 71 ? -10.309 -3.987 1.368 1.00 94.19 71 PRO A C 1
ATOM 557 O O . PRO A 1 71 ? -11.096 -4.618 2.0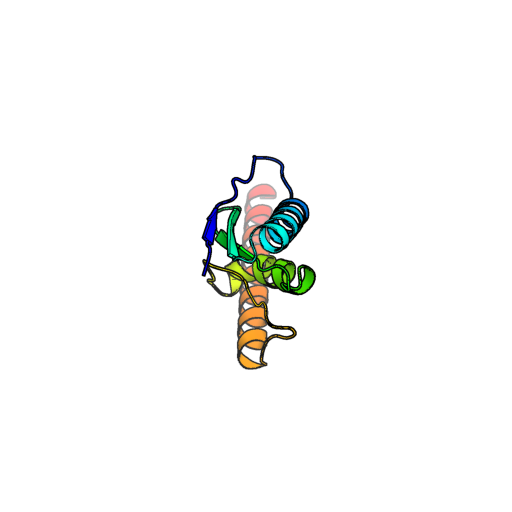75 1.00 94.19 71 PRO A O 1
ATOM 560 N N . MET A 1 72 ? -10.263 -4.150 0.046 1.00 90.31 72 MET A N 1
ATOM 561 C CA . MET A 1 72 ? -11.158 -5.085 -0.643 1.00 90.31 72 MET A CA 1
ATOM 562 C C . MET A 1 72 ? -10.746 -6.531 -0.335 1.00 90.31 72 MET A C 1
ATOM 564 O O . MET A 1 72 ? -9.553 -6.814 -0.325 1.00 90.31 72 MET A O 1
ATOM 568 N N . PRO A 1 73 ? -11.670 -7.488 -0.173 1.00 92.25 73 PRO A N 1
ATOM 569 C CA . PRO A 1 73 ? -11.287 -8.889 0.004 1.00 92.25 73 PRO A CA 1
ATOM 570 C C . PRO A 1 73 ? -10.607 -9.453 -1.252 1.00 92.25 73 PRO A C 1
ATOM 572 O O . PRO A 1 73 ? -9.571 -10.107 -1.176 1.00 92.25 73 PRO A O 1
ATOM 575 N N . ALA A 1 74 ? -11.101 -9.090 -2.435 1.00 94.38 74 ALA A N 1
ATOM 576 C CA . ALA A 1 74 ? -10.484 -9.417 -3.715 1.00 94.38 74 ALA A CA 1
ATOM 577 C C . ALA A 1 74 ? -10.525 -8.207 -4.649 1.00 94.38 74 ALA A C 1
ATOM 579 O O . ALA A 1 74 ? -11.457 -7.401 -4.596 1.00 94.38 74 ALA A O 1
ATOM 580 N N . TYR A 1 75 ? -9.524 -8.082 -5.521 1.00 95.31 75 TYR A N 1
ATOM 581 C CA . TYR A 1 75 ? -9.560 -7.056 -6.555 1.00 95.31 75 TYR A CA 1
ATOM 582 C C . TYR A 1 75 ? -10.557 -7.431 -7.651 1.00 95.31 75 TYR A C 1
ATOM 584 O O . TYR A 1 75 ? -10.561 -8.575 -8.111 1.00 95.31 75 TYR A O 1
ATOM 592 N N . PRO A 1 76 ? -11.379 -6.477 -8.123 1.00 95.38 76 PRO A N 1
ATOM 593 C CA . PRO A 1 76 ? -12.223 -6.718 -9.280 1.00 95.38 76 PRO A CA 1
ATOM 594 C C . PRO A 1 76 ? -11.352 -7.028 -10.511 1.00 95.38 76 PRO A C 1
ATOM 596 O O . PRO A 1 76 ? -10.234 -6.508 -10.613 1.00 95.38 76 PRO A O 1
ATOM 599 N N . PRO A 1 77 ? -11.851 -7.805 -11.492 1.00 96.94 77 PRO A N 1
ATOM 600 C CA . PRO A 1 77 ? -11.052 -8.246 -12.639 1.00 96.94 77 PRO A CA 1
ATOM 601 C C . PRO A 1 77 ? -10.370 -7.109 -13.411 1.00 96.94 77 PRO A C 1
ATOM 603 O O . PRO A 1 77 ? -9.252 -7.265 -13.894 1.00 96.94 77 PRO A O 1
ATOM 606 N N . SER A 1 78 ? -11.016 -5.945 -13.512 1.00 95.62 78 SER A N 1
ATOM 607 C CA . SER A 1 78 ? -10.447 -4.756 -14.155 1.00 95.62 78 SER A CA 1
ATOM 608 C C . SER A 1 78 ? -9.211 -4.225 -13.421 1.00 95.62 78 SER A C 1
ATOM 610 O O . SER A 1 78 ? -8.205 -3.905 -14.055 1.00 95.62 78 SER A O 1
ATOM 612 N N . LEU A 1 79 ? -9.264 -4.167 -12.089 1.00 94.75 79 LEU A N 1
ATOM 613 C CA . LEU A 1 79 ? -8.154 -3.720 -11.254 1.00 94.75 79 LEU A CA 1
ATOM 614 C C . LEU A 1 79 ? -7.032 -4.760 -11.229 1.00 94.75 79 LEU A C 1
ATOM 616 O O . LEU A 1 79 ? -5.866 -4.387 -11.338 1.00 94.75 79 LEU A O 1
ATOM 620 N N . GLN A 1 80 ? -7.381 -6.048 -11.169 1.00 96.62 80 GLN A N 1
ATOM 621 C CA . GLN A 1 80 ? -6.411 -7.138 -11.244 1.00 96.62 80 GLN A CA 1
ATOM 622 C C . GLN A 1 80 ? -5.631 -7.092 -12.565 1.00 96.62 80 GLN A C 1
ATOM 624 O O . GLN A 1 80 ? -4.407 -7.052 -12.547 1.00 96.62 80 GLN A O 1
ATOM 629 N N . ARG A 1 81 ? -6.316 -6.945 -13.710 1.00 96.44 81 ARG A N 1
ATOM 630 C CA . ARG A 1 81 ? -5.657 -6.787 -15.021 1.00 96.44 81 ARG A CA 1
ATOM 631 C C . ARG A 1 81 ? -4.717 -5.582 -15.069 1.00 96.44 81 ARG A C 1
ATOM 633 O O . ARG A 1 81 ? -3.640 -5.667 -15.656 1.00 96.44 81 ARG A O 1
ATOM 640 N N . LYS A 1 82 ? -5.108 -4.455 -14.462 1.00 95.56 82 LYS A N 1
ATOM 641 C CA . LYS A 1 82 ? -4.251 -3.263 -14.368 1.00 95.56 82 LYS A CA 1
ATOM 642 C C . LYS A 1 82 ? -2.993 -3.548 -13.542 1.00 95.56 82 LYS A C 1
ATOM 644 O O . LYS A 1 82 ? -1.903 -3.158 -13.955 1.00 95.56 82 LYS A O 1
ATOM 649 N N . LEU A 1 83 ? -3.144 -4.237 -12.412 1.00 96.50 83 LEU A N 1
ATOM 650 C CA . LEU A 1 83 ? -2.034 -4.639 -11.552 1.00 96.50 83 LEU A CA 1
ATOM 651 C C . LEU A 1 83 ? -1.071 -5.586 -12.274 1.00 96.50 83 LEU A C 1
ATOM 653 O O . LEU A 1 83 ? 0.137 -5.364 -12.243 1.00 96.50 83 LEU A O 1
ATOM 657 N N . ASP A 1 84 ? -1.602 -6.607 -12.944 1.00 97.06 84 ASP A N 1
ATOM 658 C CA . ASP A 1 84 ? -0.808 -7.611 -13.654 1.00 97.06 84 ASP A CA 1
ATOM 659 C C . ASP A 1 84 ? -0.006 -6.971 -14.789 1.00 97.06 84 ASP A C 1
ATOM 661 O O . ASP A 1 84 ? 1.198 -7.202 -14.910 1.00 97.06 84 ASP A O 1
ATOM 665 N N . LYS A 1 85 ? -0.643 -6.079 -15.561 1.00 97.00 85 LYS A N 1
ATOM 666 C CA . LYS A 1 85 ? 0.041 -5.301 -16.599 1.00 97.00 85 LYS A CA 1
ATOM 667 C C . LYS A 1 85 ? 1.172 -4.453 -16.011 1.00 97.00 85 LYS A C 1
ATOM 669 O O . LYS A 1 85 ? 2.294 -4.517 -16.500 1.00 97.00 85 LYS A O 1
ATOM 674 N N . ALA A 1 86 ? 0.908 -3.710 -14.935 1.00 96.19 86 ALA A N 1
ATOM 675 C CA . ALA A 1 86 ? 1.916 -2.861 -14.301 1.00 96.19 86 ALA A CA 1
ATOM 676 C C . ALA A 1 86 ? 3.102 -3.668 -13.734 1.00 96.19 86 ALA A C 1
ATOM 678 O O . ALA A 1 86 ? 4.247 -3.215 -13.786 1.00 96.19 86 ALA A O 1
ATOM 679 N N . LYS A 1 87 ? 2.849 -4.874 -13.209 1.00 96.19 87 LYS A N 1
ATOM 680 C CA . LYS A 1 87 ? 3.904 -5.789 -12.748 1.00 96.19 87 LYS A CA 1
ATOM 681 C C . LYS A 1 87 ? 4.755 -6.302 -13.907 1.00 96.19 87 LYS A C 1
ATOM 683 O O . LYS A 1 87 ? 5.980 -6.285 -13.788 1.00 96.19 87 LYS A O 1
ATOM 688 N N . LEU A 1 88 ? 4.125 -6.695 -15.014 1.00 97.00 88 LEU A N 1
ATOM 689 C CA . LEU A 1 88 ? 4.820 -7.146 -16.219 1.00 97.00 88 LEU A CA 1
ATOM 690 C C . LEU A 1 88 ? 5.684 -6.032 -16.823 1.00 97.00 88 LEU A C 1
ATOM 692 O O . LEU A 1 88 ? 6.848 -6.261 -17.138 1.00 97.00 88 LEU A O 1
ATOM 696 N N . ASP A 1 89 ? 5.146 -4.818 -16.939 1.00 95.88 89 ASP A N 1
ATOM 697 C CA . ASP A 1 89 ? 5.882 -3.674 -17.484 1.00 95.88 89 ASP A CA 1
ATOM 698 C C . ASP A 1 89 ? 7.115 -3.356 -16.617 1.00 95.88 89 ASP A C 1
ATOM 700 O O . ASP A 1 89 ? 8.218 -3.184 -17.132 1.00 95.88 89 ASP A O 1
ATOM 704 N N . ARG A 1 90 ? 6.976 -3.390 -15.283 1.00 94.38 90 ARG A N 1
ATOM 705 C CA . ARG A 1 90 ? 8.107 -3.196 -14.359 1.00 94.38 90 ARG A CA 1
ATOM 706 C C . ARG A 1 90 ? 9.127 -4.336 -14.399 1.00 94.38 90 ARG A C 1
ATOM 708 O O . ARG A 1 90 ? 10.301 -4.116 -14.104 1.00 94.38 90 ARG A O 1
ATOM 715 N N . GLN A 1 91 ? 8.696 -5.559 -14.692 1.00 95.69 91 GLN A N 1
ATOM 716 C CA . GLN A 1 91 ? 9.613 -6.678 -14.890 1.00 95.69 91 GLN A CA 1
ATOM 717 C C . GLN A 1 91 ? 10.457 -6.465 -16.149 1.00 95.69 91 GLN A C 1
ATOM 719 O O . GLN A 1 91 ? 11.678 -6.539 -16.057 1.00 95.69 91 GLN A O 1
ATOM 724 N N . LYS A 1 92 ? 9.830 -6.101 -17.273 1.00 96.19 92 LYS A N 1
ATOM 725 C CA . LYS A 1 92 ? 10.537 -5.819 -18.531 1.00 96.19 92 LYS A CA 1
ATOM 726 C C . LYS A 1 92 ? 11.573 -4.707 -18.382 1.00 96.19 92 LYS A C 1
ATOM 728 O O . LYS A 1 92 ? 12.686 -4.855 -18.869 1.00 96.19 92 LYS A O 1
ATOM 733 N N . ILE A 1 93 ? 11.228 -3.629 -17.673 1.00 95.56 93 ILE A N 1
ATOM 734 C CA . ILE A 1 93 ? 12.170 -2.534 -17.393 1.00 95.56 93 ILE A CA 1
ATOM 735 C C . ILE A 1 93 ? 13.383 -3.053 -16.610 1.00 95.56 93 ILE A C 1
ATOM 737 O O . ILE A 1 93 ? 14.512 -2.798 -17.005 1.00 95.56 93 ILE A O 1
ATOM 741 N N . ARG A 1 94 ? 13.171 -3.848 -15.551 1.00 94.50 94 ARG A N 1
ATOM 742 C CA . ARG A 1 94 ? 14.281 -4.424 -14.771 1.00 94.50 94 ARG A CA 1
ATOM 743 C C . ARG A 1 94 ? 15.167 -5.360 -15.591 1.00 94.50 94 ARG A C 1
ATOM 745 O O . ARG A 1 94 ? 16.376 -5.371 -15.396 1.00 94.50 94 ARG A O 1
ATOM 752 N N . GLU A 1 95 ? 14.578 -6.154 -16.481 1.00 96.12 95 GLU A N 1
ATOM 753 C CA . GLU A 1 95 ? 15.329 -7.038 -17.380 1.00 96.12 95 GLU A CA 1
ATOM 754 C C . GLU A 1 95 ? 16.188 -6.232 -18.366 1.00 96.12 95 GLU A C 1
ATOM 756 O O . GLU A 1 95 ? 17.348 -6.577 -18.582 1.00 96.12 95 GLU A O 1
ATOM 761 N N . GLN A 1 96 ? 15.657 -5.128 -18.903 1.00 95.81 96 GLN A N 1
ATOM 762 C CA . GLN A 1 96 ? 16.404 -4.203 -19.761 1.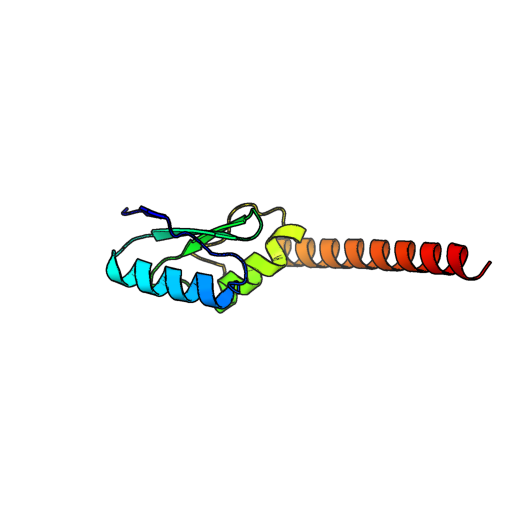00 95.81 96 GLN A CA 1
ATOM 763 C C . GLN A 1 96 ? 17.550 -3.521 -19.004 1.00 95.81 96 GLN A C 1
ATOM 765 O O . GLN A 1 96 ? 18.690 -3.588 -19.451 1.00 95.81 96 GLN A O 1
ATOM 770 N N . GLU A 1 97 ? 17.276 -2.950 -17.828 1.00 95.12 97 GLU A N 1
ATOM 771 C CA . GLU A 1 97 ? 18.291 -2.313 -16.974 1.00 95.12 97 GLU A CA 1
ATOM 772 C C . GLU A 1 97 ? 19.416 -3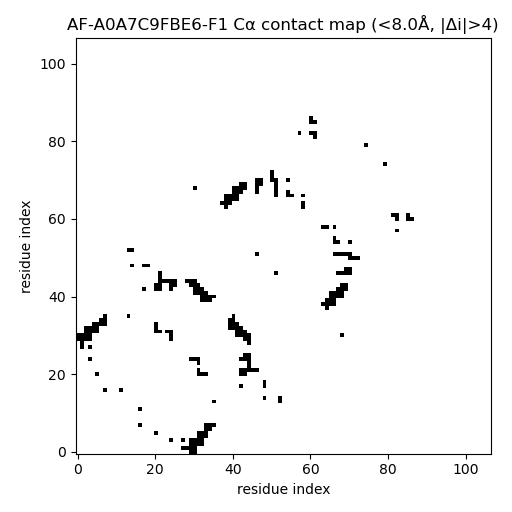.291 -16.600 1.00 95.12 97 GLU A C 1
ATOM 774 O O . GLU A 1 97 ? 20.595 -2.934 -16.594 1.00 95.12 97 GLU A O 1
ATOM 779 N N . TYR A 1 98 ? 19.072 -4.550 -16.313 1.00 94.94 98 TYR A N 1
ATOM 780 C CA . TYR A 1 98 ? 20.054 -5.586 -16.006 1.00 94.94 98 TYR A CA 1
ATOM 781 C C . TYR A 1 98 ? 20.897 -5.975 -17.228 1.00 94.94 98 TYR A C 1
ATOM 783 O O . TYR A 1 98 ? 22.114 -6.127 -17.109 1.00 94.94 98 TYR A O 1
ATOM 791 N N . ALA A 1 99 ? 20.281 -6.094 -18.408 1.00 95.06 99 ALA A N 1
ATOM 792 C CA . ALA A 1 99 ? 21.000 -6.356 -19.652 1.00 95.06 99 ALA A CA 1
ATOM 793 C C . ALA A 1 99 ? 21.972 -5.213 -20.000 1.00 95.06 99 ALA A C 1
ATOM 795 O O . ALA A 1 99 ? 23.122 -5.474 -20.356 1.00 95.06 99 ALA A O 1
ATOM 796 N N . GLU A 1 100 ? 21.549 -3.956 -19.832 1.00 93.56 100 GLU A N 1
ATOM 797 C CA . GLU A 1 100 ? 22.403 -2.774 -20.008 1.00 93.56 100 GLU A CA 1
ATOM 798 C C . GLU A 1 100 ? 23.568 -2.753 -19.011 1.00 93.56 100 GLU A C 1
ATOM 800 O O . GLU A 1 100 ? 24.710 -2.481 -19.387 1.00 93.56 100 GLU A O 1
ATOM 805 N N . TYR A 1 101 ? 23.305 -3.086 -17.745 1.00 94.12 101 TYR A N 1
ATOM 806 C CA . TYR A 1 101 ? 24.342 -3.195 -16.722 1.00 94.12 101 TYR A CA 1
ATOM 807 C C . TYR A 1 101 ? 25.397 -4.249 -17.082 1.00 94.12 101 TYR A C 1
ATOM 809 O O . TYR A 1 101 ? 26.597 -3.972 -16.994 1.00 94.12 101 TYR A O 1
ATOM 817 N N . LEU A 1 102 ? 24.971 -5.440 -17.517 1.00 95.31 102 LEU A N 1
ATOM 818 C CA . LEU A 1 102 ? 25.885 -6.504 -17.935 1.00 95.31 102 LEU A CA 1
ATOM 819 C C . LEU A 1 102 ? 26.710 -6.087 -19.155 1.00 95.31 102 LEU A C 1
ATOM 821 O O . LEU A 1 102 ? 27.926 -6.266 -19.146 1.00 95.31 102 LEU A O 1
ATOM 825 N N . ALA A 1 103 ? 26.075 -5.473 -20.158 1.00 93.31 103 ALA A N 1
ATOM 826 C CA . ALA A 1 103 ? 26.762 -4.970 -21.344 1.00 93.31 103 ALA A CA 1
ATOM 827 C C . ALA A 1 103 ? 27.820 -3.912 -20.994 1.00 93.31 103 ALA A C 1
ATOM 829 O O . ALA A 1 103 ? 28.896 -3.911 -21.575 1.00 93.31 103 ALA A O 1
ATOM 830 N N . ARG A 1 104 ? 27.552 -3.037 -20.016 1.00 92.06 104 ARG A N 1
ATOM 831 C CA . ARG A 1 104 ? 28.506 -2.010 -19.570 1.00 92.06 104 ARG A CA 1
ATOM 832 C C . ARG A 1 104 ? 29.658 -2.559 -18.721 1.00 92.06 104 ARG A C 1
ATOM 834 O O . ARG A 1 104 ? 30.708 -1.931 -18.665 1.00 92.06 104 ARG A O 1
ATOM 841 N N . THR A 1 105 ? 29.438 -3.657 -18.002 1.00 89.00 105 THR A N 1
ATOM 842 C CA . THR A 1 105 ? 30.391 -4.167 -16.999 1.00 89.00 105 THR A CA 1
ATOM 843 C C . THR A 1 105 ? 31.313 -5.255 -17.557 1.00 89.00 105 THR A C 1
ATOM 845 O O . THR A 1 105 ? 32.408 -5.441 -17.035 1.00 89.00 105 THR A O 1
ATOM 848 N N . TYR A 1 106 ? 30.884 -5.971 -18.601 1.00 76.31 106 TYR A N 1
ATOM 849 C CA . TYR A 1 106 ? 31.621 -7.093 -19.201 1.00 76.31 106 TYR A CA 1
ATOM 850 C C . TYR A 1 106 ? 32.095 -6.840 -20.651 1.00 76.31 106 TYR A C 1
ATOM 852 O O . TYR A 1 106 ? 32.509 -7.787 -21.322 1.00 76.31 106 TYR A O 1
ATOM 860 N N . LEU A 1 107 ? 32.050 -5.586 -21.117 1.00 54.59 107 LEU A N 1
ATOM 861 C CA . LEU A 1 107 ? 32.800 -5.069 -22.275 1.00 54.59 107 LEU A CA 1
ATOM 862 C C . LEU A 1 107 ? 33.983 -4.234 -21.774 1.00 54.59 107 LEU A C 1
ATOM 864 O O . LEU A 1 107 ? 35.055 -4.317 -22.410 1.00 54.59 107 LEU A O 1
#

Solvent-accessible surface area (backbone atoms only — not comparable to full-atom values): 6008 Å² total; per-residue (Å²): 133,50,78,45,81,49,90,70,62,90,91,64,51,69,68,60,51,51,53,52,33,23,57,50,7,56,73,64,73,22,40,19,35,34,62,56,96,86,29,40,38,36,24,26,57,83,39,56,63,69,42,35,51,52,46,57,74,43,18,78,62,71,70,50,57,64,40,53,42,75,45,60,95,65,73,54,70,71,56,44,53,49,41,53,50,42,50,51,55,54,47,53,51,52,53,50,54,50,51,53,50,48,56,69,72,77,108

Organism: NCBI:txid2654236

Nearest PDB structures (foldseek):
  7bqe-assembly1_A  TM=4.085E-01  e=8.096E-02  synthetic construct
  1wyz-assembly1_A  TM=5.949E-01  e=7.193E+00  Bacteroides thetaiotaomicron VPI-5482
  1wyz-assembly1_C  TM=5.743E-01  e=6.721E+00  Bacteroides thetaiotaomicron VPI-5482
  6xav-assembly1_G  TM=2.128E-01  e=1.847E+00  Escherichia coli K-12
  7ekq-assembly1_M  TM=2.569E-01  e=7.193E+00  Chlamydomonas reinhardtii

Foldseek 3Di:
DDEAEDEDDPPDDPLNVQVVQLVVQVVVVHWYWYADPQAIEIAHVPADSVLQVVCVVQCVLQVHRYTDHHRDPDDDPVSVVSSVVSVVVVVVVVVVVVVVVCVVPVD

Secondary structure (DSSP, 8-state):
--EEE----TT--HHHHHHHHHHHHHHHTSEEEEEETTEEEEE-TT--HHHHHHHHHHHHHHT-SEE-SS--SS--HHHHHHHHHHHHHHHHHHHHHHHHHHHHH--

Mean predicted aligned error: 4.3 Å